Protein AF-E9I565-F1 (afdb_monomer_lite)

Foldseek 3Di:
DVQPDDPPVVVVVVVVVVCVVVVADPDDHPPDDLADWDADCCPVHLQRHQWTCDGNNDRFADLWPDRLFGHRGAHCPPDHRPPPPLQDWGWHADSQLNGIFTWHWDAWDADPNDIDTDIDGDQLRQALPNPSCLRQDRCSVVPVVPDDHGPDGDCCSRNVD

Radius of gyration: 18.83 Å; chains: 1; bounding box: 52×38×52 Å

Secondary structure (DSSP, 8-state):
--SS----TTHHHHHHHHHHHHT--PSPPTT--S--EEE--STT-GGGTT-EEEETTBSB-SSSSSTTTTB--SB-SS---TT--TTSPEEEEEGGGTEEEEEEEEEEEEETTEEEEEEE--GGGS-TT-GGGGGG-TTTTT-GGGSPPTT----TTTTT-

Sequence (161 aa):
MLFDGWELDGYIEIIQMLSDLLGVQLPPVNNTNDGEVVVESGANGLDKLGLIRKWKGEENLNYWNDPYCNMINGTDGAIYPPLVDVAEKTYIFVTDLCRSIYTTYERDIETMGIKSNRFTVPAEVFDDKNPENFCYCRDYSEDPSLCFSAGILDMRPCQFG

InterPro domains:
  IPR002159 CD36 family [PF01130] (21-161)
  IPR002159 CD36 family [PR01609] (69-93)
  IPR002159 CD36 family [PR01609] (147-161)
  IPR002159 CD36 family [PTHR11923] (19-161)

Organism: Daphnia pulex (NCBI:txid6669)

pLDDT: mean 87.01, std 12.61, range [54.88, 98.06]

Structure (mmCIF, N/CA/C/O backbone):
data_AF-E9I565-F1
#
_entry.id   AF-E9I565-F1
#
loop_
_atom_site.group_PDB
_atom_site.id
_atom_site.type_symbol
_atom_site.label_atom_id
_atom_site.label_alt_id
_atom_site.label_comp_id
_atom_site.label_asym_id
_atom_site.label_entity_id
_atom_site.label_seq_id
_atom_site.pdbx_PDB_ins_code
_atom_site.Cartn_x
_atom_site.Cartn_y
_atom_site.Cartn_z
_atom_site.occupancy
_atom_site.B_iso_or_equiv
_atom_site.auth_seq_id
_atom_site.auth_comp_id
_atom_site.auth_asym_id
_atom_site.auth_atom_id
_atom_site.pdbx_PDB_model_num
ATOM 1 N N . MET A 1 1 ? 21.299 -20.420 2.579 1.00 57.41 1 MET A N 1
ATOM 2 C CA . MET A 1 1 ? 20.833 -19.704 1.360 1.00 57.41 1 MET A CA 1
ATOM 3 C C . MET A 1 1 ? 20.257 -18.313 1.627 1.00 57.41 1 MET A C 1
ATOM 5 O O . MET A 1 1 ? 20.340 -17.501 0.722 1.00 57.41 1 MET A O 1
ATOM 9 N N . LEU A 1 2 ? 19.674 -18.024 2.801 1.00 57.25 2 LEU A N 1
ATOM 10 C CA . LEU A 1 2 ? 19.114 -16.691 3.097 1.00 57.25 2 LEU A CA 1
ATOM 11 C C . LEU A 1 2 ? 20.168 -15.679 3.582 1.00 57.25 2 LEU A C 1
ATOM 13 O O . LEU A 1 2 ? 20.131 -14.533 3.163 1.00 57.25 2 LEU A O 1
ATOM 17 N N . PHE A 1 3 ? 21.126 -16.098 4.416 1.00 59.19 3 PHE A N 1
ATOM 18 C CA . PHE A 1 3 ? 22.158 -15.198 4.965 1.00 59.19 3 PHE A CA 1
ATOM 19 C C . PHE A 1 3 ? 23.565 -15.801 4.987 1.00 59.19 3 PHE A C 1
ATOM 21 O O . PHE A 1 3 ? 24.506 -15.141 5.411 1.00 59.19 3 PHE A O 1
ATOM 28 N N . ASP A 1 4 ? 23.719 -17.047 4.534 1.00 54.88 4 ASP A N 1
ATOM 29 C CA . ASP A 1 4 ? 25.001 -17.764 4.622 1.00 54.88 4 ASP A CA 1
ATOM 30 C C . ASP A 1 4 ? 26.060 -17.223 3.656 1.00 54.88 4 ASP A C 1
ATOM 32 O O . ASP A 1 4 ? 27.219 -17.616 3.743 1.00 54.88 4 ASP A O 1
ATOM 36 N N . GLY A 1 5 ? 25.669 -16.346 2.723 1.00 55.81 5 GLY A N 1
ATOM 37 C CA . GLY A 1 5 ? 26.519 -15.990 1.598 1.00 55.81 5 GLY A CA 1
ATOM 38 C C . GLY A 1 5 ? 26.868 -17.222 0.758 1.00 55.81 5 GLY A C 1
ATOM 39 O O . GLY A 1 5 ? 26.572 -18.370 1.089 1.00 55.81 5 GLY A O 1
ATOM 40 N N . TRP A 1 6 ? 27.489 -16.993 -0.380 1.00 63.88 6 TRP A N 1
ATOM 41 C CA . TRP A 1 6 ? 28.291 -17.997 -1.060 1.00 63.88 6 TRP A CA 1
ATOM 42 C C . TRP A 1 6 ? 29.589 -17.294 -1.426 1.00 63.88 6 TRP A C 1
ATOM 44 O O . TRP A 1 6 ? 29.546 -16.156 -1.890 1.00 63.88 6 TRP A O 1
ATOM 54 N N . GLU A 1 7 ? 30.733 -17.945 -1.221 1.00 57.09 7 GLU A N 1
ATOM 55 C CA . GLU A 1 7 ? 32.005 -17.476 -1.778 1.00 57.09 7 GLU A CA 1
ATOM 56 C C . GLU A 1 7 ? 31.944 -17.647 -3.306 1.00 57.09 7 GLU A C 1
ATOM 58 O O . GLU A 1 7 ? 32.302 -18.682 -3.867 1.00 57.09 7 GLU A O 1
ATOM 63 N N . LEU A 1 8 ? 31.453 -16.633 -4.014 1.00 55.97 8 LEU A N 1
ATOM 64 C CA . LEU A 1 8 ? 31.913 -16.354 -5.376 1.00 55.97 8 LEU A CA 1
ATOM 65 C C . LEU A 1 8 ? 32.772 -15.095 -5.287 1.00 55.97 8 LEU A C 1
ATOM 67 O O . LEU A 1 8 ? 32.444 -14.059 -5.869 1.00 55.97 8 LEU A O 1
ATOM 71 N N . ASP A 1 9 ? 33.870 -15.204 -4.542 1.00 57.16 9 ASP A N 1
ATOM 72 C CA . ASP A 1 9 ? 34.746 -14.096 -4.138 1.00 57.16 9 ASP A CA 1
ATOM 73 C C . ASP A 1 9 ? 35.346 -13.291 -5.302 1.00 57.16 9 ASP A C 1
ATOM 75 O O . ASP A 1 9 ? 35.879 -12.212 -5.089 1.00 57.16 9 ASP A O 1
ATOM 79 N N . GLY A 1 10 ? 35.224 -13.755 -6.551 1.00 60.34 10 GLY A N 1
ATOM 80 C CA . GLY A 1 10 ? 35.577 -12.963 -7.737 1.00 60.34 10 GLY A CA 1
ATOM 81 C C . GLY A 1 10 ? 34.401 -12.263 -8.426 1.00 60.34 10 GLY A C 1
ATOM 82 O O . GLY A 1 10 ? 34.592 -11.242 -9.078 1.00 60.34 10 GLY A O 1
ATOM 83 N N . TYR A 1 11 ? 33.182 -12.796 -8.320 1.00 66.94 11 TYR A N 1
ATOM 84 C CA . TYR A 1 11 ? 32.025 -12.265 -9.047 1.00 66.94 11 TYR A CA 1
ATOM 85 C C . TYR A 1 11 ? 31.215 -11.282 -8.213 1.00 66.94 11 TYR A C 1
ATOM 87 O O . TYR A 1 11 ? 30.608 -10.395 -8.796 1.00 66.94 11 TYR A O 1
ATOM 95 N N . ILE A 1 12 ? 31.218 -11.393 -6.881 1.00 65.62 12 ILE A N 1
ATOM 96 C CA . ILE A 1 12 ? 30.482 -10.459 -6.017 1.00 65.62 12 ILE A CA 1
ATOM 97 C C . ILE A 1 12 ? 31.060 -9.048 -6.120 1.00 65.62 12 ILE A C 1
ATOM 99 O O . ILE A 1 12 ? 30.285 -8.118 -6.285 1.00 65.62 12 ILE A O 1
ATOM 103 N N . GLU A 1 13 ? 32.385 -8.876 -6.118 1.00 68.88 13 GLU A N 1
ATOM 104 C CA . GLU A 1 13 ? 33.000 -7.554 -6.321 1.00 68.88 13 GLU A CA 1
ATOM 105 C C . GLU A 1 13 ? 32.658 -6.979 -7.699 1.00 68.88 13 GLU A C 1
ATOM 107 O O . GLU A 1 13 ? 32.349 -5.798 -7.822 1.00 68.88 13 GLU A O 1
ATOM 112 N N . ILE A 1 14 ? 32.643 -7.821 -8.740 1.00 73.00 14 ILE A N 1
ATOM 113 C CA . ILE A 1 14 ? 32.233 -7.409 -10.089 1.00 73.00 14 ILE A CA 1
ATOM 114 C C . ILE A 1 14 ? 30.752 -7.022 -10.098 1.00 73.00 14 ILE A C 1
ATOM 116 O O . ILE A 1 14 ? 30.395 -6.008 -10.683 1.00 73.00 14 ILE A O 1
ATOM 120 N N . ILE A 1 15 ? 29.890 -7.797 -9.442 1.00 70.62 15 ILE A N 1
ATOM 121 C CA . ILE A 1 15 ? 28.450 -7.544 -9.346 1.00 70.62 15 ILE A CA 1
ATOM 122 C C . ILE A 1 15 ? 28.172 -6.285 -8.520 1.00 70.62 15 ILE A C 1
ATOM 124 O O . ILE A 1 15 ? 27.316 -5.507 -8.915 1.00 70.62 15 ILE A O 1
ATOM 128 N N . GLN A 1 16 ? 28.898 -6.045 -7.427 1.00 69.56 16 GLN A N 1
ATOM 129 C CA . GLN A 1 16 ? 28.820 -4.823 -6.621 1.00 69.56 16 GLN A CA 1
ATOM 130 C C . GLN A 1 16 ? 29.307 -3.615 -7.416 1.00 69.56 16 GLN A C 1
ATOM 132 O O . GLN A 1 16 ? 28.608 -2.614 -7.496 1.00 69.56 16 GLN A O 1
ATOM 137 N N . MET A 1 17 ? 30.448 -3.734 -8.095 1.00 73.19 17 MET A N 1
ATOM 138 C CA . MET A 1 17 ? 30.972 -2.679 -8.958 1.00 73.19 17 MET A CA 1
ATOM 139 C C . MET A 1 17 ? 30.013 -2.369 -10.115 1.00 73.19 17 MET A C 1
ATOM 141 O O . MET A 1 17 ? 29.812 -1.206 -10.449 1.00 73.19 17 MET A O 1
ATOM 145 N N . LEU A 1 18 ? 29.398 -3.388 -10.723 1.00 72.56 18 LEU A N 1
ATOM 146 C CA . LEU A 1 18 ? 28.368 -3.212 -11.748 1.00 72.56 18 LEU A CA 1
ATOM 147 C C . LEU A 1 18 ? 27.078 -2.630 -11.161 1.00 72.56 18 LEU A C 1
ATOM 149 O O . LEU A 1 18 ? 26.478 -1.774 -11.794 1.00 72.56 18 LEU A O 1
ATOM 153 N N . SER A 1 19 ? 26.673 -3.047 -9.963 1.00 69.94 19 SER A N 1
ATOM 154 C CA . SER A 1 19 ? 25.551 -2.479 -9.206 1.00 69.94 19 SER A CA 1
ATOM 155 C C . SER A 1 19 ? 25.756 -0.983 -8.981 1.00 69.94 19 SER A C 1
ATOM 157 O O . SER A 1 19 ? 24.898 -0.191 -9.358 1.00 69.94 19 SER A O 1
ATOM 159 N N . ASP A 1 20 ? 26.918 -0.583 -8.465 1.00 72.38 20 ASP A N 1
ATOM 160 C CA . ASP A 1 20 ? 27.264 0.815 -8.201 1.00 72.38 20 ASP A CA 1
ATOM 161 C C . ASP A 1 20 ? 27.374 1.627 -9.498 1.00 72.38 20 ASP A C 1
ATOM 163 O O . ASP A 1 20 ? 26.919 2.769 -9.564 1.00 72.38 20 ASP A O 1
ATOM 167 N N . LEU A 1 21 ? 27.938 1.031 -10.555 1.00 75.06 21 LEU A N 1
ATOM 168 C CA . LEU A 1 21 ? 28.054 1.658 -11.872 1.00 75.06 21 LEU A CA 1
ATOM 169 C C . LEU A 1 21 ? 26.689 1.865 -12.542 1.00 75.06 21 LEU A C 1
ATOM 171 O O . LEU A 1 21 ? 26.483 2.873 -13.216 1.00 75.06 21 LEU A O 1
ATOM 175 N N . LEU A 1 22 ? 25.783 0.897 -12.403 1.00 69.19 22 LEU A N 1
ATOM 176 C CA . LEU A 1 22 ? 24.479 0.880 -13.066 1.00 69.19 22 LEU A CA 1
ATOM 177 C C . LEU A 1 22 ? 23.353 1.444 -12.184 1.00 69.19 22 LEU A C 1
ATOM 179 O O . LEU A 1 22 ? 22.234 1.598 -12.668 1.00 69.19 22 LEU A O 1
ATOM 183 N N . GLY A 1 23 ? 23.629 1.762 -10.915 1.00 61.56 23 GLY A N 1
ATOM 184 C CA . GLY A 1 23 ? 22.628 2.209 -9.941 1.00 61.56 23 GLY A CA 1
ATOM 185 C C . GLY A 1 23 ? 21.615 1.123 -9.563 1.00 61.56 23 GLY A C 1
ATOM 186 O O . GLY A 1 23 ? 20.468 1.427 -9.241 1.00 61.56 23 GLY A O 1
ATOM 187 N N . VAL A 1 24 ? 22.013 -0.146 -9.648 1.00 61.66 24 VAL A N 1
ATOM 188 C CA . VAL A 1 24 ? 21.144 -1.315 -9.483 1.00 61.66 24 VAL A CA 1
ATOM 189 C C . VAL A 1 24 ? 21.314 -1.892 -8.073 1.00 61.66 24 VAL A C 1
ATOM 191 O O . VAL A 1 24 ? 22.276 -2.591 -7.794 1.00 61.66 24 VAL A O 1
ATOM 194 N N . GLN A 1 25 ? 20.372 -1.604 -7.174 1.00 61.75 25 GLN A N 1
ATOM 195 C CA . GLN A 1 25 ? 20.457 -1.923 -5.742 1.00 61.75 25 GLN A CA 1
ATOM 196 C C . GLN A 1 25 ? 20.356 -3.425 -5.452 1.00 61.75 25 GLN A C 1
ATOM 198 O O . GLN A 1 25 ? 19.249 -3.929 -5.517 1.00 61.75 25 GLN A O 1
ATOM 203 N N . LEU A 1 26 ? 21.446 -4.101 -5.055 1.00 63.25 26 LEU A N 1
ATOM 204 C CA . LEU A 1 26 ? 21.471 -5.524 -4.641 1.00 63.25 26 LEU A CA 1
ATOM 205 C C . LEU A 1 26 ? 20.445 -5.882 -3.540 1.00 63.25 26 LEU A C 1
ATOM 207 O O . LEU A 1 26 ? 20.051 -4.992 -2.780 1.00 63.25 26 LEU A O 1
ATOM 211 N N . PRO A 1 27 ? 20.018 -7.168 -3.437 1.00 61.41 27 PRO A N 1
ATOM 212 C CA . PRO A 1 27 ? 19.030 -7.599 -2.451 1.00 61.41 27 PRO A CA 1
ATOM 213 C C . PRO A 1 27 ? 19.426 -7.132 -1.049 1.00 61.41 27 PRO A C 1
ATOM 215 O O . PRO A 1 27 ? 20.623 -7.134 -0.745 1.00 61.41 27 PRO A O 1
ATOM 218 N N . PRO A 1 28 ? 18.461 -6.742 -0.198 1.00 60.91 28 PRO A N 1
ATOM 219 C CA . PRO A 1 28 ? 18.763 -6.192 1.113 1.00 60.91 28 PRO A CA 1
ATOM 220 C C . PRO A 1 28 ? 19.610 -7.185 1.908 1.00 60.91 28 PRO A C 1
ATOM 222 O O . PRO A 1 28 ? 19.223 -8.329 2.158 1.00 60.91 28 PRO A O 1
ATOM 225 N N . VAL A 1 29 ? 20.807 -6.737 2.266 1.00 67.56 29 VAL A N 1
ATOM 226 C CA . VAL A 1 29 ? 21.740 -7.482 3.105 1.00 67.56 29 VAL A CA 1
ATOM 227 C C . VAL A 1 29 ? 21.616 -6.973 4.531 1.00 67.56 29 VAL A C 1
ATOM 229 O O . VAL A 1 29 ? 21.177 -5.855 4.790 1.00 67.56 29 VAL A O 1
ATOM 232 N N . ASN A 1 30 ? 22.003 -7.796 5.499 1.00 67.00 30 ASN A N 1
ATOM 233 C CA . ASN A 1 30 ? 22.000 -7.350 6.884 1.00 67.00 30 ASN A CA 1
ATOM 234 C C . ASN A 1 30 ? 22.842 -6.062 7.032 1.00 67.00 30 ASN A C 1
ATOM 236 O O . ASN A 1 30 ? 23.942 -5.982 6.483 1.00 67.00 30 ASN A O 1
ATOM 240 N N . ASN A 1 31 ? 22.339 -5.085 7.792 1.00 75.12 31 ASN A N 1
ATOM 241 C CA . ASN A 1 31 ? 22.854 -3.710 7.911 1.00 75.12 31 ASN A CA 1
ATOM 242 C C . ASN A 1 31 ? 22.558 -2.742 6.740 1.00 75.12 31 ASN A C 1
ATOM 244 O O . ASN A 1 31 ? 23.209 -1.701 6.657 1.00 75.12 31 ASN A O 1
ATOM 248 N N . THR A 1 32 ? 21.573 -3.012 5.876 1.00 77.88 32 THR A N 1
ATOM 249 C CA . THR A 1 32 ? 21.008 -1.999 4.955 1.00 77.88 32 THR A CA 1
ATOM 250 C C . THR A 1 32 ? 19.661 -1.465 5.442 1.00 77.88 32 THR A C 1
ATOM 252 O O . THR A 1 32 ? 19.066 -2.000 6.375 1.00 77.88 32 THR A O 1
ATOM 255 N N . ASN A 1 33 ? 19.177 -0.391 4.815 1.00 81.00 33 ASN A N 1
ATOM 256 C CA . ASN A 1 33 ? 17.808 0.099 4.970 1.00 81.00 33 ASN A CA 1
ATOM 257 C C . ASN A 1 33 ? 17.138 0.234 3.595 1.00 81.00 33 ASN A C 1
ATOM 259 O O . ASN A 1 33 ? 17.826 0.355 2.581 1.00 81.00 33 ASN A O 1
ATOM 263 N N . ASP A 1 34 ? 15.807 0.257 3.578 1.00 79.88 34 ASP A N 1
ATOM 264 C CA . ASP A 1 34 ? 15.006 0.300 2.344 1.00 79.88 34 ASP A CA 1
ATOM 265 C C . ASP A 1 34 ? 14.858 1.719 1.762 1.00 79.88 34 ASP A C 1
ATOM 267 O O . ASP A 1 34 ? 14.074 1.958 0.838 1.00 79.88 34 ASP A O 1
ATOM 271 N N . GLY A 1 35 ? 15.638 2.674 2.273 1.00 85.88 35 GLY A N 1
ATOM 272 C CA . GLY A 1 35 ? 15.612 4.083 1.907 1.00 85.88 35 GLY A CA 1
ATOM 273 C C . GLY A 1 35 ? 14.998 4.988 2.974 1.00 85.88 35 GLY A C 1
ATOM 274 O O . GLY A 1 35 ? 14.357 4.548 3.927 1.00 85.88 35 GLY A O 1
ATOM 275 N N . GLU A 1 36 ? 15.209 6.292 2.802 1.00 92.69 36 GLU A N 1
ATOM 276 C CA . GLU A 1 36 ? 14.625 7.318 3.666 1.00 92.69 36 GLU A CA 1
ATOM 277 C C . GLU A 1 36 ? 13.114 7.438 3.423 1.00 92.69 36 GLU A C 1
ATOM 279 O O . GLU A 1 36 ? 12.665 7.528 2.276 1.00 92.69 36 GLU A O 1
ATOM 284 N N . VAL A 1 37 ? 12.334 7.474 4.505 1.00 94.62 37 VAL A N 1
ATOM 285 C CA . VAL A 1 37 ? 10.879 7.660 4.472 1.00 94.62 37 VAL A CA 1
ATOM 286 C C . VAL A 1 37 ? 10.527 8.933 5.237 1.00 94.62 37 VAL A C 1
ATOM 288 O O . VAL A 1 37 ? 10.917 9.099 6.393 1.00 94.62 37 VAL A O 1
ATOM 291 N N . VAL A 1 38 ? 9.750 9.819 4.615 1.00 96.81 38 VAL A N 1
ATOM 292 C CA . VAL A 1 38 ? 9.167 10.989 5.284 1.00 96.81 38 VAL A CA 1
ATOM 293 C C . VAL A 1 38 ? 7.733 10.656 5.670 1.00 96.81 38 VAL A C 1
ATOM 295 O O . VAL A 1 38 ? 6.886 10.456 4.798 1.00 96.81 38 VAL A O 1
ATOM 298 N N . VAL A 1 39 ? 7.470 10.616 6.975 1.00 96.81 39 VAL A N 1
ATOM 299 C CA . VAL A 1 39 ? 6.191 10.189 7.557 1.00 96.81 39 VAL A CA 1
ATOM 300 C C . VAL A 1 39 ? 5.550 11.326 8.347 1.00 96.81 39 VAL A C 1
ATOM 302 O O . VAL A 1 39 ? 6.220 12.088 9.045 1.00 96.81 39 VAL A O 1
ATOM 305 N N . GLU A 1 40 ? 4.230 11.429 8.260 1.00 97.19 40 GLU A N 1
ATOM 306 C CA . GLU A 1 40 ? 3.426 12.357 9.049 1.00 97.19 40 GLU A CA 1
ATOM 307 C C . GLU A 1 40 ? 3.329 11.905 10.513 1.00 97.19 40 GLU A C 1
ATOM 309 O O . GLU A 1 40 ? 2.820 10.830 10.835 1.00 97.19 40 GLU A O 1
ATOM 314 N N . SER A 1 41 ? 3.765 12.764 11.434 1.00 95.94 41 SER A N 1
ATOM 315 C CA . SER A 1 41 ? 3.768 12.467 12.875 1.00 95.94 41 SER A CA 1
ATOM 316 C C . SER A 1 41 ? 2.387 12.522 13.536 1.00 95.94 41 SER A C 1
ATOM 318 O O . SER A 1 41 ? 2.252 12.191 14.710 1.00 95.94 41 SER A O 1
ATOM 320 N N . GLY A 1 42 ? 1.368 13.011 12.823 1.00 95.62 42 GLY A N 1
ATOM 321 C CA . GLY A 1 42 ? 0.041 13.297 13.374 1.00 95.62 42 GLY A CA 1
ATOM 322 C C . GLY A 1 42 ? -0.066 14.630 14.133 1.00 95.62 42 GLY A C 1
ATOM 323 O O . GLY A 1 42 ? -1.154 14.997 14.574 1.00 95.62 42 GLY A O 1
ATOM 324 N N . ALA A 1 43 ? 1.023 15.403 14.254 1.00 96.44 43 ALA A N 1
ATOM 325 C CA . ALA A 1 43 ? 1.011 16.703 14.940 1.00 96.44 43 ALA A CA 1
ATOM 326 C C . ALA A 1 43 ? 0.063 17.729 14.284 1.00 96.44 43 ALA A C 1
ATOM 328 O O . ALA A 1 43 ? -0.493 18.585 14.966 1.00 96.44 43 ALA A O 1
ATOM 329 N N . ASN A 1 44 ? -0.151 17.613 12.969 1.00 93.44 44 ASN A N 1
ATOM 330 C CA . ASN A 1 44 ? -1.042 18.469 12.176 1.00 93.44 44 ASN A CA 1
ATOM 331 C C . ASN A 1 44 ? -2.406 17.812 11.879 1.00 93.44 44 ASN A C 1
ATOM 333 O O . ASN A 1 44 ? -3.061 18.172 10.894 1.00 93.44 44 ASN A O 1
ATOM 337 N N . GLY A 1 45 ? -2.799 16.825 12.687 1.00 93.94 45 GLY A N 1
ATOM 338 C CA . GLY A 1 45 ? -4.030 16.052 12.527 1.00 93.94 45 GLY A CA 1
ATOM 339 C C . GLY A 1 45 ? -3.772 14.561 12.712 1.00 93.94 45 GLY A C 1
ATOM 340 O O . GLY A 1 45 ? -2.916 13.988 12.039 1.00 93.94 45 GLY A O 1
ATOM 341 N N . LEU A 1 46 ? -4.509 13.929 13.629 1.00 93.06 46 LEU A N 1
ATOM 342 C CA . LEU A 1 46 ? -4.372 12.494 13.892 1.00 93.06 46 LEU A CA 1
ATOM 343 C C . LEU A 1 46 ? -4.813 11.640 12.697 1.00 93.06 46 LEU A C 1
ATOM 345 O O . LEU A 1 46 ? -4.276 10.556 12.508 1.00 93.06 46 LEU A O 1
ATOM 349 N N . ASP A 1 47 ? -5.703 12.160 11.852 1.00 91.81 47 ASP A N 1
ATOM 350 C CA . ASP A 1 47 ? -6.106 11.579 10.566 1.00 91.81 47 ASP A CA 1
ATOM 351 C C . ASP A 1 47 ? -4.926 11.365 9.600 1.00 91.81 47 ASP A C 1
ATOM 353 O O . ASP A 1 47 ? -5.015 10.562 8.676 1.00 91.81 47 ASP A O 1
ATOM 357 N N . LYS A 1 48 ? -3.798 12.050 9.828 1.00 94.06 48 LYS A N 1
ATOM 358 C CA . LYS A 1 48 ? -2.583 11.934 9.015 1.00 94.06 48 LYS A CA 1
ATOM 359 C C . LYS A 1 48 ? -1.512 11.055 9.642 1.00 94.06 48 LYS A C 1
ATOM 361 O O . LYS A 1 48 ? -0.467 10.877 9.031 1.00 94.06 48 LYS A O 1
ATOM 366 N N . LEU A 1 49 ? -1.722 10.547 10.853 1.00 95.56 49 LEU A N 1
ATOM 367 C CA . LEU A 1 49 ? -0.705 9.793 11.580 1.00 95.56 49 LEU A CA 1
ATOM 368 C C . LEU A 1 49 ? -0.190 8.607 10.751 1.00 95.56 49 LEU A C 1
ATOM 370 O O . LEU A 1 49 ? -0.968 7.769 10.304 1.00 95.56 49 LEU A O 1
ATOM 374 N N . GLY A 1 50 ? 1.128 8.526 10.581 1.00 95.25 50 GLY A N 1
ATOM 375 C CA . GLY A 1 50 ? 1.782 7.414 9.897 1.00 95.25 50 GLY A CA 1
ATOM 376 C C . GLY A 1 50 ? 1.712 7.473 8.370 1.00 95.25 50 GLY A C 1
ATOM 377 O O . GLY A 1 50 ? 2.309 6.618 7.722 1.00 95.25 50 GLY A O 1
ATOM 378 N N . LEU A 1 51 ? 1.022 8.457 7.775 1.00 96.38 51 LEU A N 1
ATOM 379 C CA . LEU A 1 51 ? 0.955 8.579 6.318 1.00 96.38 51 LEU A CA 1
ATOM 380 C C . LEU A 1 51 ? 2.336 8.887 5.741 1.00 96.38 51 LEU A C 1
ATOM 382 O O . LEU A 1 51 ? 3.016 9.820 6.181 1.00 96.38 51 LEU A O 1
ATOM 386 N N . ILE A 1 52 ? 2.724 8.129 4.722 1.00 97.50 52 ILE A N 1
ATOM 387 C CA . ILE A 1 52 ? 3.976 8.340 4.004 1.00 97.50 52 ILE A CA 1
ATOM 388 C C . ILE A 1 52 ? 3.777 9.473 2.998 1.00 97.50 52 ILE A C 1
ATOM 390 O O . ILE A 1 52 ? 2.806 9.502 2.244 1.00 97.50 52 ILE A O 1
ATOM 394 N N . ARG A 1 53 ? 4.700 10.437 3.007 1.00 96.69 53 ARG A N 1
ATOM 395 C CA . ARG A 1 53 ? 4.724 11.569 2.069 1.00 96.69 53 ARG A CA 1
ATOM 396 C C . ARG A 1 53 ? 5.796 11.432 1.016 1.00 96.69 53 ARG A C 1
ATOM 398 O O . ARG A 1 53 ? 5.580 11.863 -0.109 1.00 96.69 53 ARG A O 1
ATOM 405 N N . LYS A 1 54 ? 6.949 10.886 1.399 1.00 97.44 54 LYS A N 1
ATOM 406 C CA . LYS A 1 54 ? 8.059 10.653 0.483 1.00 97.44 54 LYS A CA 1
ATOM 407 C C . LYS A 1 54 ? 8.744 9.344 0.801 1.00 97.44 54 LYS A C 1
ATOM 409 O O . LYS A 1 54 ? 8.909 9.007 1.973 1.00 97.44 54 LYS A O 1
ATOM 414 N N . TRP A 1 55 ? 9.211 8.679 -0.240 1.00 96.19 55 TRP A N 1
ATOM 415 C CA . TRP A 1 55 ? 10.142 7.568 -0.140 1.00 96.19 55 TRP A CA 1
ATOM 416 C C . TRP A 1 55 ? 11.321 7.852 -1.062 1.00 96.19 55 TRP A C 1
ATOM 418 O O . TRP A 1 55 ? 11.133 8.227 -2.216 1.00 96.19 55 TRP A O 1
ATOM 428 N N . LYS A 1 56 ? 12.544 7.747 -0.533 1.00 93.94 56 LYS A N 1
ATOM 429 C CA . LYS A 1 56 ? 13.788 8.083 -1.248 1.00 93.94 56 LYS A CA 1
ATOM 430 C C . LYS A 1 56 ? 13.771 9.490 -1.873 1.00 93.94 56 LYS A C 1
ATOM 432 O O . LYS A 1 56 ? 14.307 9.708 -2.952 1.00 93.94 56 LYS A O 1
ATOM 437 N N . GLY A 1 57 ? 13.151 10.448 -1.180 1.00 95.88 57 GLY A N 1
ATOM 438 C CA . GLY A 1 57 ? 13.029 11.844 -1.621 1.00 95.88 57 GLY A CA 1
ATOM 439 C C . GLY A 1 57 ? 11.882 12.126 -2.600 1.00 95.88 57 GLY A C 1
ATOM 440 O O . GLY A 1 57 ? 11.543 13.295 -2.795 1.00 95.88 57 GLY A O 1
ATOM 441 N N . GLU A 1 58 ? 11.234 11.092 -3.135 1.00 96.25 58 GLU A N 1
ATOM 442 C CA . GLU A 1 58 ? 10.178 11.207 -4.141 1.00 96.25 58 GLU A CA 1
ATOM 443 C C . GLU A 1 58 ? 8.778 11.099 -3.525 1.00 96.25 58 GLU A C 1
ATOM 445 O O . GLU A 1 58 ? 8.546 10.316 -2.605 1.00 96.25 58 GLU A O 1
ATOM 450 N N . GLU A 1 59 ? 7.832 11.886 -4.043 1.00 97.12 59 GLU A N 1
ATOM 451 C CA . GLU A 1 59 ? 6.414 11.856 -3.629 1.00 97.12 59 GLU A CA 1
ATOM 452 C C . GLU A 1 59 ? 5.601 10.794 -4.385 1.00 97.12 59 GLU A C 1
ATOM 454 O O . GLU A 1 59 ? 4.523 10.403 -3.945 1.00 97.12 59 GLU A O 1
ATOM 459 N N . ASN A 1 60 ? 6.119 10.323 -5.520 1.00 97.38 60 ASN A N 1
ATOM 460 C CA . ASN A 1 60 ? 5.530 9.269 -6.337 1.00 97.38 60 ASN A CA 1
ATOM 461 C C . ASN A 1 60 ? 6.636 8.338 -6.829 1.00 97.38 60 ASN A C 1
ATOM 463 O O . ASN A 1 60 ? 7.788 8.737 -6.979 1.00 97.38 60 ASN A O 1
ATOM 467 N N . LEU A 1 61 ? 6.270 7.099 -7.113 1.00 96.25 61 LEU A N 1
ATOM 468 C CA . LEU A 1 61 ? 7.149 6.124 -7.738 1.00 96.25 61 LEU A CA 1
ATOM 469 C C . LEU A 1 61 ? 7.354 6.455 -9.223 1.00 96.25 61 LEU A C 1
ATOM 471 O O . LEU A 1 61 ? 6.660 7.283 -9.814 1.00 96.25 61 LEU A O 1
ATOM 475 N N . ASN A 1 62 ? 8.311 5.776 -9.841 1.00 93.94 62 ASN A N 1
ATOM 476 C CA . ASN A 1 62 ? 8.617 5.897 -11.265 1.00 93.94 62 ASN A CA 1
ATOM 477 C C . ASN A 1 62 ? 8.743 4.528 -11.956 1.00 93.94 62 ASN A C 1
ATOM 479 O O . ASN A 1 62 ? 9.342 4.424 -13.025 1.00 93.94 62 ASN A O 1
ATOM 483 N N . TYR A 1 63 ? 8.190 3.480 -11.341 1.00 92.81 63 TYR A N 1
ATOM 484 C CA . TYR A 1 63 ? 8.300 2.101 -11.823 1.00 92.81 63 TYR A CA 1
ATOM 485 C C . TYR A 1 63 ? 7.204 1.733 -12.824 1.00 92.81 63 TYR A C 1
ATOM 487 O O . TYR A 1 63 ? 7.417 0.897 -13.704 1.00 92.81 63 TYR A O 1
ATOM 495 N N . TRP A 1 64 ? 6.035 2.360 -12.707 1.00 94.31 64 TRP A N 1
ATOM 496 C CA . TRP A 1 64 ? 4.854 2.039 -13.504 1.00 94.31 64 TRP A CA 1
ATOM 497 C C . TRP A 1 64 ? 4.635 3.079 -14.603 1.00 94.31 64 TRP A C 1
ATOM 499 O O . TRP A 1 64 ? 5.008 4.242 -14.457 1.00 94.31 64 TRP A O 1
ATOM 509 N N . ASN A 1 65 ? 3.990 2.691 -15.704 1.00 90.62 65 ASN A N 1
ATOM 510 C CA . ASN A 1 65 ? 3.731 3.589 -16.839 1.00 90.62 65 ASN A CA 1
ATOM 511 C C . ASN A 1 65 ? 2.470 4.464 -16.632 1.00 90.62 65 ASN A C 1
ATOM 513 O O . ASN A 1 65 ? 1.881 4.933 -17.603 1.00 90.62 65 ASN A O 1
ATOM 517 N N . ASP A 1 66 ? 2.044 4.679 -15.383 1.00 94.50 66 ASP A N 1
ATOM 518 C CA . ASP A 1 66 ? 0.838 5.439 -15.044 1.00 94.50 66 ASP A CA 1
ATOM 519 C C . ASP A 1 66 ? 0.994 6.198 -13.708 1.00 94.50 66 ASP A C 1
ATOM 521 O O . ASP A 1 66 ? 1.501 5.625 -12.736 1.00 94.50 66 ASP A O 1
ATOM 525 N N . PRO A 1 67 ? 0.564 7.473 -13.615 1.00 95.56 67 PRO A N 1
ATOM 526 C CA . PRO A 1 67 ? 0.627 8.246 -12.376 1.00 95.56 67 PRO A CA 1
ATOM 527 C C . PRO A 1 67 ? -0.139 7.626 -11.201 1.00 95.56 67 PRO A C 1
ATOM 529 O O . PRO A 1 67 ? 0.342 7.705 -10.076 1.00 95.56 67 PRO A O 1
ATOM 532 N N . TYR A 1 68 ? -1.295 6.999 -11.440 1.00 96.06 68 TYR A N 1
ATOM 533 C CA . TYR A 1 68 ? -2.105 6.352 -10.405 1.00 96.06 68 TYR A CA 1
ATOM 534 C C . TYR A 1 68 ? -1.361 5.172 -9.778 1.00 96.06 68 TYR A C 1
ATOM 536 O O . TYR A 1 68 ? -1.228 5.102 -8.556 1.00 96.06 68 TYR A O 1
ATOM 544 N N . CYS A 1 69 ? -0.799 4.285 -10.604 1.00 96.44 69 CYS A N 1
ATOM 545 C CA . CYS A 1 69 ? -0.031 3.137 -10.116 1.00 96.44 69 CYS A CA 1
ATOM 546 C C . CYS A 1 69 ? 1.244 3.543 -9.358 1.00 96.44 69 CYS A C 1
ATOM 548 O O . CYS A 1 69 ? 1.728 2.791 -8.511 1.00 96.44 69 CYS A O 1
ATOM 550 N N . ASN A 1 70 ? 1.765 4.738 -9.641 1.00 97.50 70 ASN A N 1
ATOM 551 C CA . ASN A 1 70 ? 2.930 5.311 -8.979 1.00 97.50 70 ASN A CA 1
ATOM 552 C C . ASN A 1 70 ? 2.613 6.085 -7.687 1.00 97.50 70 ASN A C 1
ATOM 554 O O . ASN A 1 70 ? 3.541 6.551 -7.028 1.00 97.50 70 ASN A O 1
ATOM 558 N N . MET A 1 71 ? 1.347 6.237 -7.295 1.00 98.06 71 MET A N 1
ATOM 559 C CA . MET A 1 71 ? 1.010 6.952 -6.063 1.00 98.06 71 MET A CA 1
ATOM 560 C C . MET A 1 71 ? 1.520 6.209 -4.823 1.00 98.06 71 MET A C 1
ATOM 562 O O . MET A 1 71 ? 1.285 5.009 -4.658 1.00 98.06 71 MET A O 1
ATOM 566 N N . ILE A 1 72 ? 2.144 6.952 -3.907 1.00 98.00 72 ILE A N 1
ATOM 567 C CA . ILE A 1 72 ? 2.475 6.476 -2.561 1.00 98.00 72 ILE A CA 1
ATOM 568 C C . ILE A 1 72 ? 1.299 6.817 -1.642 1.00 98.00 72 ILE A C 1
ATOM 570 O O . ILE A 1 72 ? 1.143 7.945 -1.180 1.00 98.00 72 ILE A O 1
ATOM 574 N N . ASN A 1 73 ? 0.445 5.827 -1.406 1.00 97.19 73 ASN A N 1
ATOM 575 C CA . ASN A 1 73 ? -0.750 5.936 -0.577 1.00 97.19 73 ASN A CA 1
ATOM 576 C C . ASN A 1 73 ? -0.613 5.144 0.724 1.00 97.19 73 ASN A C 1
ATOM 578 O O . ASN A 1 73 ? -0.185 3.986 0.715 1.00 97.19 73 ASN A O 1
ATOM 582 N N . GLY A 1 74 ? -1.101 5.740 1.814 1.00 95.38 74 GLY A N 1
ATOM 583 C CA . GLY A 1 74 ? -1.253 5.076 3.104 1.00 95.38 74 GLY A CA 1
ATOM 584 C C . GLY A 1 74 ? -0.033 5.167 4.016 1.00 95.38 74 GLY A C 1
ATOM 585 O O . GLY A 1 74 ? 0.767 6.099 3.920 1.00 95.38 74 GLY A O 1
ATOM 586 N N . THR A 1 75 ? 0.055 4.215 4.941 1.00 95.81 75 THR A N 1
ATOM 587 C CA . THR A 1 75 ? 1.154 4.090 5.911 1.00 95.81 75 THR A CA 1
ATOM 588 C C . THR A 1 75 ? 2.107 2.960 5.508 1.00 95.81 75 THR A C 1
ATOM 590 O O . THR A 1 75 ? 1.944 2.353 4.451 1.00 95.81 75 THR A O 1
ATOM 593 N N . ASP A 1 76 ? 3.098 2.655 6.345 1.00 94.81 76 ASP A N 1
ATOM 594 C CA . ASP A 1 76 ? 3.953 1.462 6.216 1.00 94.81 76 ASP A CA 1
ATOM 595 C C . ASP A 1 76 ? 3.264 0.164 6.690 1.00 94.81 76 ASP A C 1
ATOM 597 O O . ASP A 1 76 ? 3.833 -0.923 6.628 1.00 94.81 76 ASP A O 1
ATOM 601 N N . GLY A 1 77 ? 2.029 0.275 7.182 1.00 92.75 77 GLY A N 1
ATOM 602 C CA . GLY A 1 77 ? 1.227 -0.829 7.686 1.00 92.75 77 GLY A CA 1
ATOM 603 C C . GLY A 1 77 ? 1.445 -1.172 9.164 1.00 92.75 77 GLY A C 1
ATOM 604 O O . GLY A 1 77 ? 0.715 -2.015 9.693 1.00 92.75 77 GLY A O 1
ATOM 605 N N . ALA A 1 78 ? 2.394 -0.520 9.848 1.00 92.12 78 ALA A N 1
ATOM 606 C CA . ALA A 1 78 ? 2.660 -0.734 11.272 1.00 92.12 78 ALA A CA 1
ATOM 607 C C . ALA A 1 78 ? 1.757 0.126 12.169 1.00 92.12 78 ALA A C 1
ATOM 609 O O . ALA A 1 78 ? 1.326 -0.311 13.238 1.00 92.12 78 ALA A O 1
ATOM 610 N N . ILE A 1 79 ? 1.470 1.354 11.733 1.00 91.25 79 ILE A N 1
ATOM 611 C CA . ILE A 1 79 ? 0.605 2.310 12.429 1.00 91.25 79 ILE A CA 1
ATOM 612 C C . ILE A 1 79 ? -0.424 2.846 11.436 1.00 91.25 79 ILE A C 1
ATOM 614 O O . ILE A 1 79 ? -0.137 2.990 10.250 1.00 91.25 79 ILE A O 1
ATOM 618 N N . TYR A 1 80 ? -1.621 3.157 11.927 1.00 90.69 80 TYR A N 1
ATOM 619 C CA . TYR A 1 80 ? -2.694 3.764 11.147 1.00 90.69 80 TYR A CA 1
ATOM 620 C C . TYR A 1 80 ? -3.273 4.967 11.896 1.00 90.69 80 TYR A C 1
ATOM 622 O O . TYR A 1 80 ? -3.207 5.000 13.134 1.00 90.69 80 TYR A O 1
ATOM 630 N N . PRO A 1 81 ? -3.871 5.936 11.181 1.00 91.81 81 PRO A N 1
ATOM 631 C CA . PRO A 1 81 ? -4.689 6.966 11.803 1.00 91.81 81 PRO A CA 1
ATOM 632 C C . PRO A 1 81 ? -5.732 6.356 12.756 1.00 91.81 81 PRO A C 1
ATOM 634 O O . PRO A 1 81 ? -6.314 5.314 12.447 1.00 91.81 81 PRO A O 1
ATOM 637 N N . PRO A 1 82 ? -5.980 6.953 13.933 1.00 86.12 82 PRO A N 1
ATOM 638 C CA . PRO A 1 82 ? -6.996 6.454 14.845 1.00 86.12 82 PRO A CA 1
ATOM 639 C C . PRO A 1 82 ? -8.393 6.648 14.245 1.00 86.12 82 PRO A C 1
ATOM 641 O O . PRO A 1 82 ? -8.625 7.591 13.494 1.00 86.12 82 PRO A O 1
ATOM 644 N N . LEU A 1 83 ? -9.340 5.800 14.663 1.00 68.94 83 LEU A N 1
ATOM 645 C CA . LEU A 1 83 ? -10.749 5.852 14.243 1.00 68.94 83 LEU A CA 1
ATOM 646 C C . LEU A 1 83 ? -10.973 5.560 12.749 1.00 68.94 83 LEU A C 1
ATOM 648 O O . LEU A 1 83 ? -11.863 6.151 12.145 1.00 68.94 83 LEU A O 1
ATOM 652 N N . VAL A 1 84 ? -10.204 4.631 12.172 1.00 65.75 84 VAL A N 1
ATOM 653 C CA . VAL A 1 84 ? -10.504 4.082 10.841 1.00 65.75 84 VAL A CA 1
ATOM 654 C C . VAL A 1 84 ? -11.931 3.534 10.853 1.00 65.75 84 VAL A C 1
ATOM 656 O O . VAL A 1 84 ? -12.229 2.602 11.609 1.00 65.75 84 VAL A O 1
ATOM 659 N N . ASP A 1 85 ? -12.814 4.125 10.047 1.00 82.94 85 ASP A N 1
ATOM 660 C CA . ASP A 1 85 ? -14.102 3.510 9.753 1.00 82.94 85 ASP A CA 1
ATOM 661 C C . ASP A 1 85 ? -13.810 2.155 9.106 1.00 82.94 85 ASP A C 1
ATOM 663 O O . ASP A 1 85 ? -13.136 2.066 8.082 1.00 82.94 85 ASP A O 1
ATOM 667 N N . VAL A 1 86 ? -14.290 1.080 9.728 1.00 84.25 86 VAL A N 1
ATOM 668 C CA . VAL A 1 86 ? -14.059 -0.284 9.243 1.00 84.25 86 VAL A CA 1
ATOM 669 C C . VAL A 1 86 ? -14.615 -0.505 7.835 1.00 84.25 86 VAL A C 1
ATOM 671 O O . VAL A 1 86 ? -14.187 -1.436 7.158 1.00 84.25 86 VAL A O 1
ATOM 674 N N . ALA A 1 87 ? -15.542 0.340 7.376 1.00 84.12 87 ALA A N 1
ATOM 675 C CA . ALA A 1 87 ? -16.055 0.300 6.013 1.00 84.12 87 ALA A CA 1
ATOM 676 C C . ALA A 1 87 ? -15.068 0.849 4.963 1.00 84.12 87 ALA A C 1
ATOM 678 O O . ALA A 1 87 ? -15.236 0.576 3.773 1.00 84.12 87 ALA A O 1
ATOM 679 N N . GLU A 1 88 ? -14.048 1.611 5.365 1.00 88.62 88 GLU A N 1
ATOM 680 C CA . GLU A 1 88 ? -13.108 2.250 4.447 1.00 88.62 88 GLU A CA 1
ATOM 681 C C . GLU A 1 88 ? -11.913 1.350 4.093 1.00 88.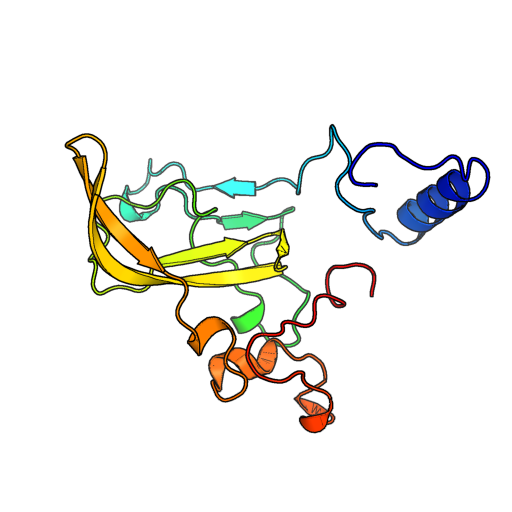62 88 GLU A C 1
ATOM 683 O O . GLU A 1 88 ? -11.399 0.567 4.899 1.00 88.62 88 GLU A O 1
ATOM 688 N N . LYS A 1 89 ? -11.430 1.486 2.849 1.00 93.38 89 LYS A N 1
ATOM 689 C CA . LYS A 1 89 ? -10.174 0.866 2.410 1.00 93.38 89 LYS A CA 1
ATOM 690 C C . LYS A 1 89 ? -9.009 1.537 3.132 1.00 93.38 89 LYS A C 1
ATOM 692 O O . LYS A 1 89 ? -8.851 2.752 3.057 1.00 93.38 89 LYS A O 1
ATOM 697 N N . THR A 1 90 ? -8.146 0.737 3.747 1.00 93.94 90 THR A N 1
ATOM 698 C CA . THR A 1 90 ? -6.923 1.239 4.381 1.00 93.94 90 THR A CA 1
ATOM 699 C C . THR A 1 90 ? -5.726 0.949 3.489 1.00 93.94 90 THR A C 1
ATOM 701 O O . THR A 1 90 ? -5.426 -0.215 3.221 1.00 93.94 90 THR A O 1
ATOM 704 N N . TYR A 1 91 ? -5.050 1.996 3.019 1.00 96.25 91 TYR A N 1
ATOM 705 C CA . TYR A 1 91 ? -3.894 1.866 2.133 1.00 96.25 91 TYR A CA 1
ATOM 706 C C . TYR A 1 91 ? -2.599 1.611 2.906 1.00 96.25 91 TYR A C 1
ATOM 708 O O . TYR A 1 91 ? -2.400 2.135 4.003 1.00 96.25 91 TYR A O 1
ATOM 716 N N . ILE A 1 92 ? -1.714 0.834 2.289 1.00 97.00 92 ILE A N 1
ATOM 717 C CA . ILE A 1 92 ? -0.371 0.520 2.771 1.00 97.00 92 ILE A CA 1
ATOM 718 C C . ILE A 1 92 ? 0.579 0.663 1.584 1.00 97.00 92 ILE A C 1
ATOM 720 O O . ILE A 1 92 ? 0.335 0.077 0.527 1.00 97.00 92 ILE A O 1
ATOM 724 N N . PHE A 1 93 ? 1.663 1.413 1.747 1.00 97.50 93 PHE A N 1
ATOM 725 C CA . PHE A 1 93 ? 2.764 1.413 0.791 1.00 97.50 93 PHE A CA 1
ATOM 726 C C . PHE A 1 93 ? 3.756 0.315 1.171 1.00 97.50 93 PHE A C 1
ATOM 728 O O . PHE A 1 93 ? 4.336 0.343 2.254 1.00 97.50 93 PHE A O 1
ATOM 735 N N . VAL A 1 94 ? 3.937 -0.659 0.278 1.00 95.31 94 VAL A N 1
ATOM 736 C CA . VAL A 1 94 ? 4.833 -1.796 0.504 1.00 95.31 94 VAL A CA 1
ATOM 737 C C . VAL A 1 94 ? 6.039 -1.631 -0.408 1.00 95.31 94 VAL A C 1
ATOM 739 O O . VAL A 1 94 ? 5.943 -1.842 -1.619 1.00 95.31 94 VAL A O 1
ATOM 742 N N . THR A 1 95 ? 7.175 -1.252 0.176 1.00 92.12 95 THR A N 1
ATOM 743 C CA . THR A 1 95 ? 8.443 -1.029 -0.539 1.00 92.12 95 THR A CA 1
ATOM 744 C C . THR A 1 95 ? 8.862 -2.256 -1.340 1.00 92.12 95 THR A C 1
ATOM 746 O O . THR A 1 95 ? 9.240 -2.123 -2.501 1.00 92.12 95 THR A O 1
ATOM 749 N N . ASP A 1 96 ? 8.684 -3.448 -0.770 1.00 89.50 96 ASP A N 1
ATOM 750 C CA . ASP A 1 96 ? 9.030 -4.724 -1.404 1.00 89.50 96 ASP A CA 1
ATOM 751 C C . ASP A 1 96 ? 8.167 -5.057 -2.624 1.00 89.50 96 ASP A C 1
ATOM 753 O O . ASP A 1 96 ? 8.614 -5.796 -3.494 1.00 89.50 96 ASP A O 1
ATOM 757 N N . LEU A 1 97 ? 6.942 -4.521 -2.698 1.00 93.62 97 LEU A N 1
ATOM 758 C CA . LEU A 1 97 ? 6.045 -4.672 -3.851 1.00 93.62 97 LEU A CA 1
ATOM 759 C C . LEU A 1 97 ? 6.127 -3.486 -4.814 1.00 93.62 97 LEU A C 1
ATOM 761 O O . LEU A 1 97 ? 5.473 -3.499 -5.855 1.00 93.62 97 LEU A O 1
ATOM 765 N N . CYS A 1 98 ? 6.895 -2.451 -4.468 1.00 93.38 98 CYS A N 1
ATOM 766 C CA . CYS A 1 98 ? 7.065 -1.248 -5.276 1.00 93.38 98 CYS A CA 1
ATOM 767 C C . CYS A 1 98 ? 5.736 -0.600 -5.685 1.00 93.38 98 CYS A C 1
ATOM 769 O O . CYS A 1 98 ? 5.613 -0.040 -6.774 1.00 93.38 98 CYS A O 1
ATOM 771 N N . ARG A 1 99 ? 4.717 -0.700 -4.826 1.00 96.56 99 ARG A N 1
ATOM 772 C CA . ARG A 1 99 ? 3.401 -0.091 -5.026 1.00 96.56 99 ARG A CA 1
ATOM 773 C C . ARG A 1 99 ? 2.667 0.062 -3.705 1.00 96.56 99 ARG A C 1
ATOM 775 O O . ARG A 1 99 ? 2.947 -0.634 -2.727 1.00 96.56 99 ARG A O 1
ATOM 782 N N . SER A 1 100 ? 1.658 0.920 -3.713 1.00 97.88 100 SER A N 1
ATOM 783 C CA . SER A 1 100 ? 0.627 0.886 -2.685 1.00 97.88 100 SER A CA 1
ATOM 784 C C . SER A 1 100 ? -0.412 -0.196 -2.973 1.00 97.88 100 SER A C 1
ATOM 786 O O . SER A 1 100 ? -0.806 -0.440 -4.117 1.00 97.88 100 SER A O 1
ATOM 788 N N . ILE A 1 101 ? -0.859 -0.839 -1.900 1.00 97.62 101 ILE A N 1
ATOM 789 C CA . ILE A 1 101 ? -1.982 -1.775 -1.860 1.00 97.62 101 ILE A CA 1
ATOM 790 C C . ILE A 1 101 ? -2.995 -1.285 -0.827 1.00 97.62 101 ILE A C 1
ATOM 792 O O . ILE A 1 101 ? -2.759 -0.302 -0.124 1.00 97.62 101 ILE A O 1
ATOM 796 N N . TYR A 1 102 ? -4.131 -1.965 -0.719 1.00 96.88 102 TYR A N 1
ATOM 797 C CA . TYR A 1 102 ? -5.109 -1.670 0.317 1.00 96.88 102 TYR A CA 1
ATOM 798 C C . TYR A 1 102 ? -5.600 -2.933 1.004 1.00 96.88 102 TYR A C 1
ATOM 800 O O . TYR A 1 102 ? -5.522 -4.042 0.475 1.00 96.88 102 TYR A O 1
ATOM 808 N N . THR A 1 103 ? -6.132 -2.734 2.199 1.00 95.88 103 THR A N 1
ATOM 809 C CA . THR A 1 103 ? -6.807 -3.755 2.983 1.00 95.88 103 THR A CA 1
ATOM 810 C C . THR A 1 103 ? -8.256 -3.357 3.225 1.00 95.88 103 THR A C 1
ATOM 812 O O . THR A 1 103 ? -8.624 -2.181 3.158 1.00 95.88 103 THR A O 1
ATOM 815 N N . THR A 1 104 ? -9.086 -4.359 3.483 1.00 95.69 104 THR A N 1
ATOM 816 C CA . THR A 1 104 ? -10.502 -4.199 3.821 1.00 95.69 104 THR A CA 1
ATOM 817 C C . THR A 1 104 ? -10.814 -4.976 5.087 1.00 95.69 104 THR A C 1
ATOM 819 O O . THR A 1 104 ? -10.150 -5.973 5.392 1.00 95.69 104 THR A O 1
ATOM 822 N N . TYR A 1 105 ? -11.797 -4.497 5.843 1.00 95.00 105 TYR A N 1
ATOM 823 C CA . TYR A 1 105 ? -12.272 -5.186 7.031 1.00 95.00 105 TYR A CA 1
ATOM 824 C C . TYR A 1 105 ? -12.827 -6.566 6.669 1.00 95.00 105 TYR A C 1
ATOM 826 O O . TYR A 1 105 ? -13.663 -6.707 5.780 1.00 95.00 105 TYR A O 1
ATOM 834 N N . GLU A 1 106 ? -12.368 -7.584 7.389 1.00 94.88 106 GLU A N 1
ATOM 835 C CA . GLU A 1 106 ? -12.879 -8.947 7.290 1.00 94.88 106 GLU A CA 1
ATOM 836 C C . GLU A 1 106 ? -13.866 -9.231 8.426 1.00 94.88 106 GLU A C 1
ATOM 838 O O . GLU A 1 106 ? -14.978 -9.698 8.183 1.00 94.88 106 GLU A O 1
ATOM 843 N N . ARG A 1 107 ? -13.447 -8.997 9.679 1.00 95.25 107 ARG A N 1
ATOM 844 C CA . ARG A 1 107 ? -14.222 -9.332 10.886 1.00 95.25 107 ARG A CA 1
ATOM 845 C C . ARG A 1 107 ? -13.596 -8.786 12.165 1.00 95.25 107 ARG A C 1
ATOM 847 O O . ARG A 1 107 ? -12.396 -8.523 12.221 1.00 95.25 107 ARG A O 1
ATOM 854 N N . ASP A 1 108 ? -14.380 -8.761 13.234 1.00 95.69 108 ASP A N 1
ATOM 855 C CA . ASP A 1 108 ? -13.882 -8.525 14.588 1.00 95.69 108 ASP A CA 1
ATOM 856 C C . ASP A 1 108 ? -13.112 -9.748 15.104 1.00 95.69 108 ASP A C 1
ATOM 858 O O . ASP A 1 108 ? -13.453 -10.909 14.833 1.00 95.69 108 ASP A O 1
ATOM 862 N N . ILE A 1 109 ? -12.063 -9.485 15.877 1.00 96.38 109 ILE A N 1
ATOM 863 C CA . ILE A 1 109 ? -11.270 -10.485 16.587 1.00 96.38 109 ILE A CA 1
ATOM 864 C C . ILE A 1 109 ? -10.998 -10.033 18.018 1.00 96.38 109 ILE A C 1
ATOM 866 O O . ILE A 1 109 ? -11.036 -8.850 18.345 1.00 96.38 109 ILE A O 1
ATOM 870 N N . GLU A 1 110 ? -10.669 -10.991 18.874 1.00 97.62 110 GLU A N 1
ATOM 871 C CA . GLU A 1 110 ? -10.168 -10.715 20.211 1.00 97.62 110 GLU A CA 1
ATOM 872 C C . GLU A 1 110 ? -8.830 -11.425 20.386 1.00 97.62 110 GLU A C 1
ATOM 874 O O . GLU A 1 110 ? -8.738 -12.645 20.235 1.00 97.62 110 GLU A O 1
ATOM 879 N N . THR A 1 111 ? -7.792 -10.653 20.696 1.00 93.81 111 THR A N 1
ATOM 880 C CA . THR A 1 111 ? -6.440 -11.168 20.923 1.00 93.81 111 THR A CA 1
ATOM 881 C C . THR A 1 111 ? -6.008 -10.739 22.312 1.00 93.81 111 THR A C 1
ATOM 883 O O . THR A 1 111 ? -5.938 -9.549 22.599 1.00 93.81 111 THR A O 1
ATOM 886 N N . MET A 1 112 ? -5.737 -11.705 23.192 1.00 96.12 112 MET A N 1
ATOM 887 C CA . MET A 1 112 ? -5.302 -11.444 24.574 1.00 96.12 112 MET A CA 1
ATOM 888 C C . MET A 1 112 ? -6.251 -10.507 25.357 1.00 96.12 112 MET A C 1
ATOM 890 O O . MET A 1 112 ? -5.802 -9.684 26.149 1.00 96.12 112 MET A O 1
ATOM 894 N N . GLY A 1 113 ? -7.566 -10.613 25.128 1.00 96.62 113 GLY A N 1
ATOM 895 C CA . GLY A 1 113 ? -8.575 -9.764 25.777 1.00 96.62 113 GLY A CA 1
ATOM 896 C C . GLY A 1 113 ? -8.779 -8.387 25.132 1.00 96.62 113 GLY A C 1
ATOM 897 O O . GLY A 1 113 ? -9.582 -7.596 25.624 1.00 96.62 113 GLY A O 1
ATOM 898 N N . ILE A 1 114 ? -8.070 -8.080 24.040 1.00 95.94 114 ILE A N 1
ATOM 899 C CA . ILE A 1 114 ? -8.185 -6.815 23.308 1.00 95.94 114 ILE A CA 1
ATOM 900 C C . ILE A 1 114 ? -9.042 -7.033 22.061 1.00 95.94 114 ILE A C 1
ATOM 902 O O . ILE A 1 114 ? -8.652 -7.760 21.141 1.00 95.94 114 ILE A O 1
ATOM 906 N N . LYS A 1 115 ? -10.203 -6.370 22.017 1.00 94.75 115 LYS A N 1
ATOM 907 C CA . LYS A 1 115 ? -11.057 -6.320 20.824 1.00 94.75 115 LYS A CA 1
ATOM 908 C C . LYS A 1 115 ? -10.355 -5.533 19.725 1.00 94.75 115 LYS A C 1
ATOM 910 O O . LYS A 1 115 ? -9.926 -4.407 19.958 1.00 94.75 115 LYS A O 1
ATOM 915 N N . SER A 1 116 ? -10.237 -6.139 18.554 1.00 92.38 116 SER A N 1
ATOM 916 C CA . SER A 1 116 ? -9.535 -5.583 17.400 1.00 92.38 116 SER A CA 1
ATOM 917 C C . SER A 1 116 ? -10.285 -5.910 16.114 1.00 92.38 116 SER A C 1
ATOM 919 O O . SER A 1 116 ? -11.048 -6.872 16.053 1.00 92.38 116 SER A O 1
ATOM 921 N N . ASN A 1 117 ? -10.012 -5.147 15.065 1.00 92.38 117 ASN A N 1
ATOM 922 C CA . ASN A 1 117 ? -10.582 -5.360 13.740 1.00 92.38 117 ASN A CA 1
ATOM 923 C C . ASN A 1 117 ? -9.548 -6.075 12.871 1.00 92.38 117 ASN A C 1
ATOM 925 O O . ASN A 1 117 ? -8.395 -5.646 12.800 1.00 92.38 117 ASN A O 1
ATOM 929 N N . ARG A 1 118 ? -9.935 -7.170 12.216 1.00 93.88 118 ARG A N 1
ATOM 930 C CA . ARG A 1 118 ? -9.067 -7.880 11.278 1.00 93.88 118 ARG A CA 1
ATOM 931 C C . ARG A 1 118 ? -9.262 -7.317 9.881 1.00 93.88 118 ARG A C 1
ATOM 933 O O . ARG A 1 118 ? -10.367 -7.360 9.349 1.00 93.88 118 ARG A O 1
ATOM 940 N N . PHE A 1 119 ? -8.170 -6.845 9.296 1.00 94.62 119 PHE A N 1
ATOM 941 C CA . PHE A 1 119 ? -8.104 -6.387 7.915 1.00 94.62 119 PHE A CA 1
ATOM 942 C C . PHE A 1 119 ? -7.343 -7.400 7.060 1.00 94.62 119 PHE A C 1
ATOM 944 O O . PHE A 1 119 ? -6.407 -8.046 7.534 1.00 94.62 119 PHE A O 1
ATOM 951 N N . THR A 1 120 ? -7.752 -7.550 5.802 1.00 96.12 120 THR A N 1
ATOM 952 C CA . THR A 1 120 ? -7.113 -8.453 4.836 1.00 96.12 120 THR A CA 1
ATOM 953 C C . THR A 1 120 ? -6.912 -7.760 3.498 1.00 96.12 120 THR A C 1
ATOM 955 O O . THR A 1 120 ? -7.648 -6.830 3.161 1.00 96.12 120 THR A O 1
ATOM 958 N N . VAL A 1 121 ? -5.903 -8.199 2.744 1.00 97.12 121 VAL A N 1
ATOM 959 C CA . VAL A 1 121 ? -5.70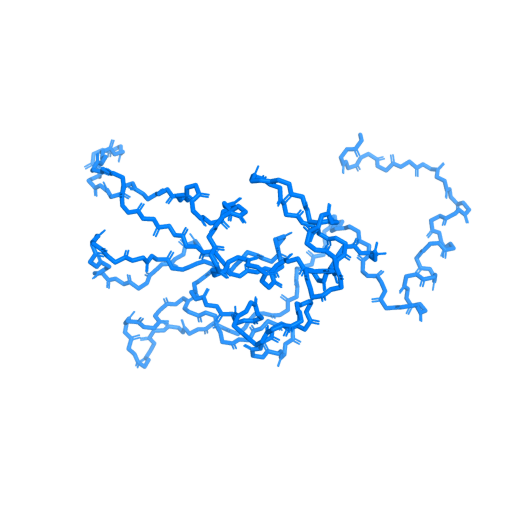4 -7.775 1.354 1.00 97.12 121 VAL A CA 1
ATOM 960 C C . VAL A 1 121 ? -6.726 -8.523 0.494 1.00 97.12 121 VAL A C 1
ATOM 962 O O . VAL A 1 121 ? -6.661 -9.754 0.434 1.00 97.12 121 VAL A O 1
ATOM 965 N N . PRO A 1 122 ? -7.687 -7.826 -0.131 1.00 97.00 122 PRO A N 1
ATOM 966 C CA . PRO A 1 122 ? -8.711 -8.476 -0.931 1.00 97.00 122 PRO A CA 1
ATOM 967 C C . PRO A 1 122 ? -8.129 -8.908 -2.290 1.00 97.00 122 PRO A C 1
ATOM 969 O O . PRO A 1 122 ? -7.134 -8.347 -2.759 1.00 97.00 122 PRO A O 1
ATOM 972 N N . ALA A 1 123 ? -8.719 -9.930 -2.916 1.00 97.06 123 ALA A N 1
ATOM 973 C CA . ALA A 1 123 ? -8.182 -10.538 -4.141 1.00 97.06 123 ALA A CA 1
ATOM 974 C C . ALA A 1 123 ? -8.087 -9.533 -5.305 1.00 97.06 123 ALA A C 1
ATOM 976 O O . ALA A 1 123 ? -7.182 -9.615 -6.130 1.00 97.06 123 ALA A O 1
ATOM 977 N N . GLU A 1 124 ? -8.967 -8.535 -5.303 1.00 96.75 124 GLU A N 1
ATOM 978 C CA . GLU A 1 124 ? -9.065 -7.416 -6.236 1.00 96.75 124 GLU A CA 1
ATOM 979 C C . GLU A 1 124 ? -7.774 -6.588 -6.332 1.00 96.75 124 GLU A C 1
ATOM 981 O O . GLU A 1 124 ? -7.558 -5.909 -7.336 1.00 96.75 124 GLU A O 1
ATOM 986 N N . VAL A 1 125 ? -6.896 -6.636 -5.321 1.00 97.06 125 VAL A N 1
ATOM 987 C CA . VAL A 1 125 ? -5.575 -5.976 -5.349 1.00 97.06 125 VAL A CA 1
ATOM 988 C C . VAL A 1 125 ? -4.640 -6.606 -6.386 1.00 97.06 125 VAL A C 1
ATOM 990 O O . VAL A 1 125 ? -3.808 -5.904 -6.960 1.00 97.06 125 VAL A O 1
ATOM 993 N N . PHE A 1 126 ? -4.798 -7.904 -6.655 1.00 96.19 126 PHE A N 1
ATOM 994 C CA . PHE A 1 126 ? -3.985 -8.664 -7.610 1.00 96.19 126 PHE A CA 1
ATOM 995 C C . PHE A 1 126 ? -4.831 -9.320 -8.711 1.00 96.19 126 PHE A C 1
ATOM 997 O O . PHE A 1 126 ? -4.361 -10.238 -9.378 1.00 96.19 126 PHE A O 1
ATOM 1004 N N . ASP A 1 127 ? -6.078 -8.885 -8.896 1.00 95.50 127 ASP A N 1
ATOM 1005 C CA . ASP A 1 127 ? -6.951 -9.375 -9.962 1.00 95.50 127 ASP A CA 1
ATOM 1006 C C . ASP A 1 127 ? -6.579 -8.712 -11.295 1.00 95.50 127 ASP A C 1
ATOM 1008 O O . ASP A 1 127 ? -6.579 -7.482 -11.405 1.00 95.50 127 ASP A O 1
ATOM 1012 N N . ASP A 1 128 ? -6.286 -9.529 -12.304 1.00 91.06 128 ASP A N 1
ATOM 1013 C CA . ASP A 1 128 ? -5.943 -9.106 -13.665 1.00 91.06 128 ASP A CA 1
ATOM 1014 C C . ASP A 1 128 ? -7.160 -8.596 -14.451 1.00 91.06 128 ASP A C 1
ATOM 1016 O O . ASP A 1 128 ? -7.005 -7.993 -15.510 1.00 91.06 128 ASP 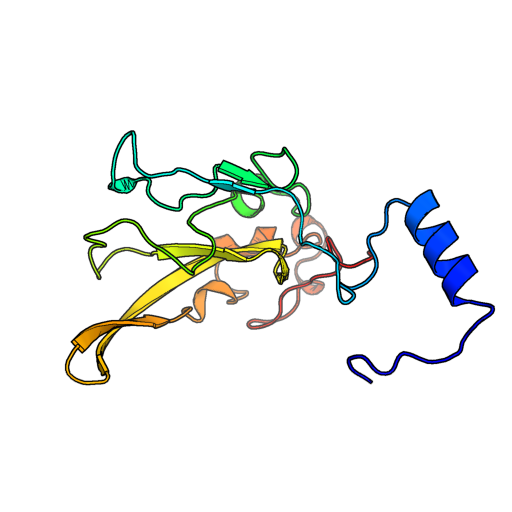A O 1
ATOM 1020 N N . LYS A 1 129 ? -8.376 -8.793 -13.931 1.00 92.19 129 LYS A N 1
ATOM 1021 C CA . LYS A 1 129 ? -9.622 -8.262 -14.505 1.00 92.19 129 LYS A CA 1
ATOM 1022 C C . LYS A 1 129 ? -10.030 -6.919 -13.918 1.00 92.19 129 LYS A C 1
ATOM 1024 O O . LYS A 1 129 ? -10.949 -6.295 -14.451 1.00 92.19 129 LYS A O 1
ATOM 1029 N N . ASN A 1 130 ? -9.390 -6.478 -12.836 1.00 93.81 130 ASN A N 1
ATOM 1030 C CA . ASN A 1 130 ? -9.655 -5.174 -12.247 1.00 93.81 130 ASN A CA 1
ATOM 1031 C C . ASN A 1 130 ? -8.980 -4.078 -13.098 1.00 93.81 130 ASN A C 1
ATOM 1033 O O . ASN A 1 130 ? -7.749 -4.050 -13.159 1.00 93.81 130 ASN A O 1
ATOM 1037 N N . PRO A 1 131 ? -9.732 -3.140 -13.710 1.00 92.75 131 PRO A N 1
ATOM 1038 C CA . PRO A 1 131 ? -9.148 -2.086 -14.540 1.00 92.75 131 PRO A CA 1
ATOM 1039 C C . PRO A 1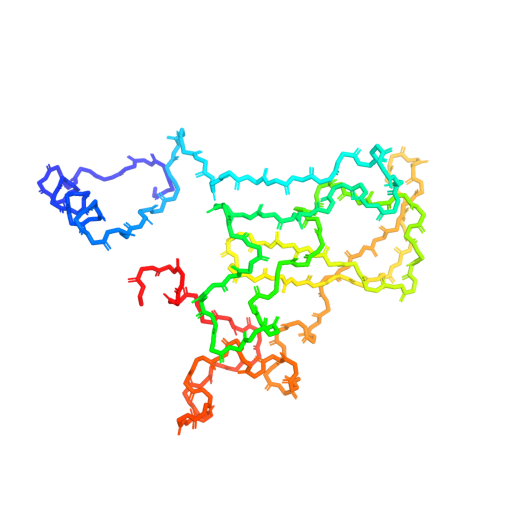 131 ? -8.158 -1.181 -13.803 1.00 92.75 131 PRO A C 1
ATOM 1041 O O . PRO A 1 131 ? -7.240 -0.655 -14.426 1.00 92.75 131 PRO A O 1
ATOM 1044 N N . GLU A 1 132 ? -8.306 -1.027 -12.481 1.00 92.69 132 GLU A N 1
ATOM 1045 C CA . GLU A 1 132 ? -7.354 -0.275 -11.650 1.00 92.69 132 GLU A CA 1
ATOM 1046 C C . GLU A 1 132 ? -5.959 -0.920 -11.638 1.00 92.69 132 GLU A C 1
ATOM 1048 O O . GLU A 1 132 ? -4.972 -0.239 -11.372 1.00 92.69 132 GLU A O 1
ATOM 1053 N N . ASN A 1 133 ? -5.852 -2.219 -11.951 1.00 94.62 133 ASN A N 1
ATOM 1054 C CA . ASN A 1 133 ? -4.583 -2.939 -11.936 1.00 94.62 133 ASN A CA 1
ATOM 1055 C C . ASN A 1 133 ? -3.848 -2.957 -13.282 1.00 94.62 133 ASN A C 1
ATOM 1057 O O . ASN A 1 133 ? -2.692 -3.378 -13.322 1.00 94.62 133 ASN A O 1
ATOM 1061 N N . PHE A 1 134 ? -4.462 -2.496 -14.377 1.00 92.75 134 PHE A N 1
ATOM 1062 C CA . PHE A 1 134 ? -3.856 -2.598 -15.712 1.00 92.75 134 PHE A CA 1
ATOM 1063 C C . PHE A 1 134 ? -2.511 -1.869 -15.808 1.00 92.75 134 PHE A C 1
ATOM 1065 O O . PHE A 1 134 ? -1.606 -2.339 -16.493 1.00 92.75 134 PHE A O 1
ATOM 1072 N N . CYS A 1 135 ? -2.332 -0.771 -15.067 1.00 93.62 135 CYS A N 1
ATOM 1073 C CA . CYS A 1 135 ? -1.075 -0.028 -15.068 1.00 93.62 135 CYS A CA 1
ATOM 1074 C C . CYS A 1 135 ? 0.078 -0.693 -14.294 1.00 93.62 135 CYS A C 1
ATOM 1076 O O . CYS A 1 135 ? 1.225 -0.263 -14.437 1.00 93.62 135 CYS A O 1
ATOM 1078 N N . TYR A 1 136 ? -0.189 -1.760 -13.531 1.00 94.44 136 TYR A N 1
ATOM 1079 C CA . TYR A 1 136 ? 0.857 -2.591 -12.923 1.00 94.44 136 TYR A CA 1
ATOM 1080 C C . TYR A 1 136 ? 1.432 -3.628 -13.900 1.00 94.44 136 TYR A C 1
ATOM 1082 O O . TYR A 1 136 ? 2.341 -4.373 -13.548 1.00 94.44 136 TYR A O 1
ATOM 1090 N N . CYS A 1 137 ? 0.945 -3.659 -15.143 1.00 93.12 137 CYS A N 1
ATOM 1091 C CA . CYS A 1 137 ? 1.594 -4.341 -16.253 1.00 93.12 137 CYS A CA 1
ATOM 1092 C C . CYS A 1 137 ? 2.146 -3.295 -17.232 1.00 93.12 137 CYS A C 1
ATOM 1094 O O . CYS A 1 137 ? 1.391 -2.597 -17.908 1.00 93.12 137 CYS A O 1
ATOM 1096 N N . ARG A 1 138 ? 3.476 -3.170 -17.321 1.00 90.31 138 ARG A N 1
ATOM 1097 C CA . ARG A 1 138 ? 4.117 -2.156 -18.183 1.00 90.31 138 ARG A CA 1
ATOM 1098 C C . ARG A 1 138 ? 3.852 -2.381 -19.670 1.00 90.31 138 ARG A C 1
ATOM 1100 O O . ARG A 1 138 ? 3.716 -1.403 -20.402 1.00 90.31 138 ARG A O 1
ATOM 1107 N N . ASP A 1 139 ? 3.716 -3.642 -20.064 1.00 89.19 139 ASP A N 1
ATOM 1108 C CA . ASP A 1 139 ? 3.518 -4.066 -21.451 1.00 89.19 139 ASP A CA 1
ATOM 1109 C C . ASP A 1 139 ? 2.034 -4.069 -21.858 1.00 89.19 139 ASP A C 1
ATOM 1111 O O . ASP A 1 139 ? 1.707 -4.360 -23.006 1.00 89.19 139 ASP A O 1
ATOM 1115 N N . TYR A 1 140 ? 1.116 -3.701 -20.951 1.00 87.25 140 TYR A N 1
ATOM 1116 C CA . TYR A 1 140 ? -0.332 -3.762 -21.189 1.00 87.25 140 TYR A CA 1
ATOM 1117 C C . TYR A 1 140 ? -0.769 -2.963 -22.425 1.00 87.25 140 TYR A C 1
ATOM 1119 O O . TYR A 1 140 ? -1.654 -3.388 -23.165 1.00 87.25 140 TYR A O 1
ATOM 1127 N N . SER A 1 141 ? -0.153 -1.800 -22.671 1.00 85.94 141 SER A N 1
ATOM 1128 C CA . SER A 1 141 ? -0.448 -0.975 -23.850 1.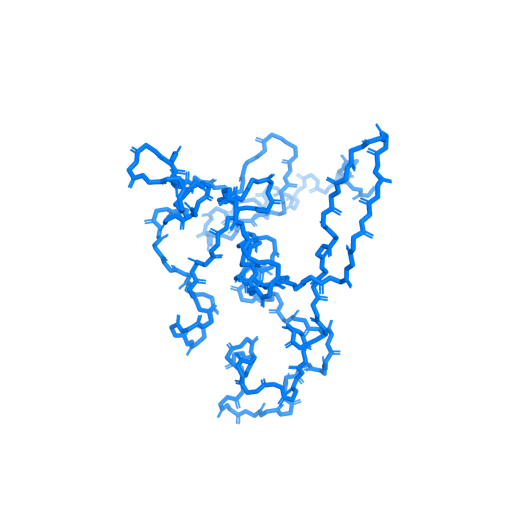00 85.94 141 SER A CA 1
ATOM 1129 C C . SER A 1 141 ? 0.098 -1.546 -25.159 1.00 85.94 141 SER A C 1
ATOM 1131 O O . SER A 1 141 ? -0.395 -1.176 -26.223 1.00 85.94 141 SER A O 1
ATOM 1133 N N . GLU A 1 142 ? 1.128 -2.391 -25.090 1.00 88.81 142 GLU A N 1
ATOM 1134 C CA . GLU A 1 142 ? 1.747 -3.022 -26.257 1.00 88.81 142 GLU A CA 1
ATOM 1135 C C . GLU A 1 142 ? 1.019 -4.321 -26.608 1.00 88.81 142 GLU A C 1
ATOM 1137 O O . GLU A 1 142 ? 0.536 -4.482 -27.730 1.00 88.81 142 GLU A O 1
ATOM 1142 N N . ASP A 1 143 ? 0.898 -5.219 -25.631 1.00 89.12 143 ASP A N 1
ATOM 1143 C CA . ASP A 1 143 ? 0.201 -6.492 -25.755 1.00 89.12 143 ASP A CA 1
ATOM 1144 C C . ASP A 1 143 ? -0.288 -6.975 -24.372 1.00 89.12 143 ASP A C 1
ATOM 1146 O O . ASP A 1 143 ? 0.506 -7.475 -23.569 1.00 89.12 143 ASP A O 1
ATOM 1150 N N . PRO A 1 144 ? -1.604 -6.901 -24.088 1.00 86.44 144 PRO A N 1
ATOM 1151 C CA . PRO A 1 144 ? -2.181 -7.399 -22.840 1.00 86.44 144 PRO A CA 1
ATOM 1152 C C . PRO A 1 144 ? -1.912 -8.884 -22.560 1.00 86.44 144 PRO A C 1
ATOM 1154 O O . PRO A 1 144 ? -2.031 -9.315 -21.415 1.00 86.44 144 PRO A O 1
ATOM 1157 N N . SER A 1 145 ? -1.562 -9.686 -23.574 1.00 87.88 145 SER A N 1
ATOM 1158 C CA . SER A 1 145 ? -1.237 -11.105 -23.385 1.00 87.88 145 SER A CA 1
ATOM 1159 C C . SER A 1 145 ? 0.128 -11.345 -22.731 1.00 87.88 145 SER A C 1
ATOM 1161 O O . SER A 1 145 ? 0.381 -12.451 -22.252 1.00 87.88 145 SER A O 1
ATOM 1163 N N . LEU A 1 146 ? 0.982 -10.317 -22.663 1.00 88.00 146 LEU A N 1
ATOM 1164 C CA . LEU A 1 146 ? 2.259 -10.346 -21.941 1.00 88.00 146 LEU A CA 1
ATOM 1165 C C . LEU A 1 146 ? 2.091 -10.164 -20.427 1.00 88.00 146 LEU A C 1
ATOM 1167 O O . LEU A 1 146 ? 3.020 -10.440 -19.667 1.00 88.00 146 LEU A O 1
ATOM 1171 N N . CYS A 1 147 ? 0.915 -9.727 -19.974 1.00 89.75 147 CYS A N 1
ATOM 1172 C CA . CYS A 1 147 ? 0.629 -9.551 -18.559 1.0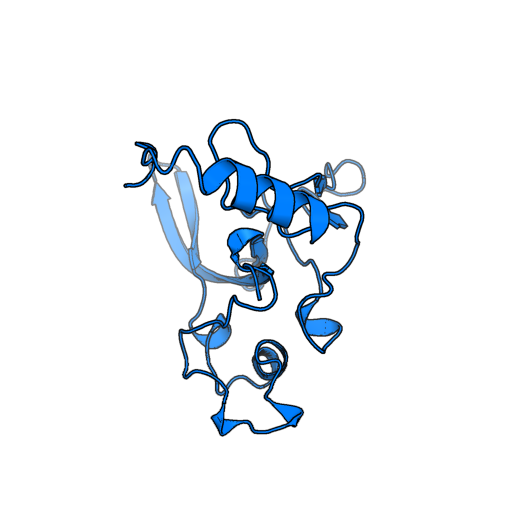0 89.75 147 CYS A CA 1
ATOM 1173 C C . CYS A 1 147 ? 0.365 -10.898 -17.875 1.00 89.75 147 CYS A C 1
ATOM 1175 O O . CYS A 1 147 ? -0.327 -11.770 -18.407 1.00 89.75 147 CYS A O 1
ATOM 1177 N N . PHE A 1 148 ? 0.896 -11.064 -16.663 1.00 91.12 148 PHE A N 1
ATOM 1178 C CA . PHE A 1 148 ? 0.630 -12.254 -15.861 1.00 91.12 148 PHE A CA 1
ATOM 1179 C C . PHE A 1 148 ? -0.837 -12.329 -15.424 1.00 91.12 148 PHE A C 1
ATOM 1181 O O . PHE A 1 148 ? -1.514 -11.315 -15.270 1.00 91.12 148 PHE A O 1
ATOM 1188 N N . SER A 1 149 ? -1.310 -13.555 -15.195 1.00 91.62 149 SER A N 1
ATOM 1189 C CA . SER A 1 149 ? -2.652 -13.800 -14.664 1.00 91.62 149 SER A CA 1
ATOM 1190 C C . SER A 1 149 ? -2.801 -13.330 -13.214 1.00 91.62 149 SER A C 1
ATOM 1192 O O . SER A 1 149 ? -1.811 -13.121 -12.508 1.00 91.62 149 SER A O 1
ATOM 1194 N N . ALA A 1 150 ? -4.053 -13.242 -12.756 1.00 94.06 150 ALA A N 1
ATOM 1195 C CA . ALA A 1 150 ? -4.395 -12.858 -11.388 1.00 94.06 150 ALA A CA 1
ATOM 1196 C C . ALA A 1 150 ? -3.533 -13.548 -10.310 1.00 94.06 150 ALA A C 1
ATOM 1198 O O . ALA A 1 150 ? -3.262 -14.751 -10.362 1.00 94.06 150 ALA A O 1
ATOM 1199 N N . GLY A 1 151 ? -3.155 -12.776 -9.291 1.00 94.44 151 GLY A N 1
ATOM 1200 C CA . GLY A 1 151 ? -2.331 -13.208 -8.161 1.00 94.44 151 GLY A CA 1
ATOM 1201 C C . GLY A 1 151 ? -0.823 -13.039 -8.361 1.00 94.44 151 GLY A C 1
ATOM 1202 O O . GLY A 1 151 ? -0.070 -13.304 -7.425 1.00 94.44 151 GLY A O 1
ATOM 1203 N N . ILE A 1 152 ? -0.372 -12.594 -9.539 1.00 93.31 152 ILE A N 1
ATOM 1204 C CA . ILE A 1 152 ? 1.045 -12.370 -9.851 1.00 93.31 152 ILE A CA 1
ATOM 1205 C C . ILE A 1 152 ? 1.278 -10.888 -10.158 1.00 93.31 152 ILE A C 1
ATOM 1207 O O . ILE A 1 152 ? 0.528 -10.275 -10.912 1.00 93.31 152 ILE A O 1
ATOM 1211 N N . LEU A 1 153 ? 2.347 -10.327 -9.590 1.00 93.06 153 LEU A N 1
ATOM 1212 C CA . LEU A 1 153 ? 2.837 -8.984 -9.892 1.00 93.06 153 LEU A CA 1
ATOM 1213 C C . LEU A 1 153 ? 4.221 -9.087 -10.533 1.00 93.06 153 LEU A C 1
ATOM 1215 O O . LEU A 1 153 ? 5.105 -9.758 -9.998 1.00 93.06 153 LEU A O 1
ATOM 1219 N N . ASP A 1 154 ? 4.407 -8.417 -11.667 1.00 90.94 154 ASP A N 1
ATOM 1220 C CA . ASP A 1 154 ? 5.716 -8.310 -12.298 1.00 90.94 154 ASP A CA 1
ATOM 1221 C C . ASP A 1 154 ? 6.603 -7.320 -11.535 1.00 90.94 154 ASP A C 1
ATOM 1223 O O . ASP A 1 154 ? 6.367 -6.114 -11.551 1.00 90.94 154 ASP A O 1
ATOM 1227 N N . MET A 1 155 ? 7.628 -7.843 -10.864 1.00 90.69 155 MET A N 1
ATOM 1228 C CA . MET A 1 155 ? 8.531 -7.070 -10.006 1.00 90.69 155 MET A CA 1
ATOM 1229 C C . MET A 1 155 ? 9.789 -6.572 -10.722 1.00 90.69 155 MET A C 1
ATOM 1231 O O . MET A 1 155 ? 10.521 -5.752 -10.166 1.00 90.69 155 MET A O 1
ATOM 1235 N N . ARG A 1 156 ? 10.021 -7.008 -11.967 1.00 87.56 156 ARG A N 1
ATOM 1236 C CA . ARG A 1 156 ? 11.134 -6.552 -12.816 1.00 87.56 156 ARG A CA 1
ATOM 1237 C C . ARG A 1 156 ? 11.336 -5.029 -12.821 1.00 87.56 156 ARG A C 1
ATOM 1239 O O . ARG A 1 156 ? 12.480 -4.599 -12.666 1.00 87.56 156 ARG A O 1
ATOM 1246 N N . PRO A 1 157 ? 10.275 -4.188 -12.885 1.00 88.31 157 PRO A N 1
ATOM 1247 C CA . PRO A 1 157 ? 10.436 -2.735 -12.948 1.00 88.31 157 PRO A CA 1
ATOM 1248 C C . PRO A 1 157 ? 11.209 -2.108 -11.784 1.00 88.31 157 PRO A C 1
ATOM 1250 O O . PRO A 1 157 ? 11.762 -1.024 -11.951 1.00 88.31 157 PRO A O 1
ATOM 1253 N N . CYS A 1 158 ? 11.248 -2.759 -10.621 1.00 86.62 158 CYS A N 1
ATOM 1254 C CA . CYS A 1 158 ? 11.950 -2.250 -9.444 1.00 86.62 158 CYS A CA 1
ATOM 1255 C C . CYS A 1 158 ? 12.944 -3.244 -8.823 1.00 86.62 158 CYS A C 1
ATOM 1257 O O . CYS A 1 158 ? 13.663 -2.878 -7.895 1.00 86.62 158 CYS A O 1
ATOM 1259 N N . GLN A 1 159 ? 13.009 -4.477 -9.334 1.00 80.56 159 GLN A N 1
ATOM 1260 C CA . GLN A 1 159 ? 13.926 -5.529 -8.900 1.00 80.56 159 GLN A CA 1
ATOM 1261 C C . GLN A 1 159 ? 14.807 -5.966 -10.081 1.00 80.56 159 GLN A C 1
ATOM 1263 O O . GLN A 1 159 ? 14.620 -7.043 -10.639 1.00 80.56 159 GLN A O 1
ATOM 1268 N N . PHE A 1 160 ? 15.815 -5.152 -10.411 1.00 68.94 160 PHE A N 1
ATOM 1269 C CA . PHE A 1 160 ? 16.932 -5.504 -11.311 1.00 68.94 160 PHE A CA 1
ATOM 1270 C C . PHE A 1 160 ? 16.641 -5.645 -12.815 1.00 68.94 160 PHE A C 1
ATOM 1272 O O . PHE A 1 160 ? 17.568 -5.990 -13.551 1.00 68.94 160 PHE A O 1
ATOM 1279 N N . GLY A 1 161 ? 15.440 -5.281 -13.282 1.00 57.06 161 GLY A N 1
ATOM 1280 C CA . GLY A 1 161 ? 15.122 -5.150 -14.712 1.00 57.06 161 GLY A CA 1
ATOM 1281 C C . GLY A 1 161 ? 14.326 -6.295 -15.316 1.00 57.06 161 GLY A C 1
ATOM 1282 O O . GLY A 1 161 ? 14.597 -7.477 -15.014 1.00 57.06 161 GLY A O 1
#